Protein AF-A0A948WDD3-F1 (afdb_monomer)

Sequence (80 aa):
MVKKAGTPDSPQQVPLFRQAIVLAKVRAALAGTPAAPRAEFHQGTLTLTFNRGSSAEIAAAANRALSTQEVDVMRLELVQ

pLDDT: mean 74.58, std 12.9, range [42.12, 87.88]

Solvent-accessible surface area (backbone atoms only — not comparable to full-atom values): 4891 Å² total; per-residue (Å²): 134,84,80,78,80,80,68,84,80,67,76,79,70,68,52,69,71,56,49,52,52,48,53,51,53,38,48,60,64,31,70,83,42,96,35,57,54,52,75,49,79,55,100,58,31,40,36,36,37,36,90,48,68,54,75,68,54,50,52,52,48,50,51,50,38,52,68,38,81,68,38,72,84,33,48,80,45,84,44,115

Nearest PDB structures (foldseek):
  8rjx-assembly1_A  TM=6.332E-01  e=1.118E-02  Escherichia coli
  8axn-assembly1_A  TM=5.752E-01  e=1.671E-01  Shigella flexneri
  6rwx-assembly1_S  TM=5.695E-01  e=1.788E-01  Shigella flexneri
  6xmv-assembly1_A  TM=6.052E-01  e=2.871E-01  Neisseria gonorrhoeae FA 1090
  6mrr-assembly1_A  TM=5.266E-01  e=5.646E-01  synthetic construct

Secondary structure (DSSP, 8-state):
---------------HHHHHHHHHHHHHHHTTSTT-PEEEEETTEEEEE-SS--HHHHHHHHHHHHTSTTTTTSEEEEE-

Foldseek 3Di:
DDPPPPDPDPLPFQDVVVVVVLQVQLQVLQVPAPQNWDWDDDRQEIETEGPDDDPVSQVVSVVSSVVPVSCVSGHYHYHD

Radius of gyration: 15.86 Å; Cα contacts (8 Å, |Δi|>4): 94; chains: 1; bounding box: 52×19×40 Å

Structure (mmCIF, N/CA/C/O backbone):
data_AF-A0A948WDD3-F1
#
_entry.id   AF-A0A948WDD3-F1
#
loop_
_atom_site.group_PDB
_atom_site.id
_atom_site.type_symbol
_atom_site.label_atom_id
_atom_site.label_alt_id
_atom_site.label_comp_id
_atom_site.label_asym_id
_atom_site.label_entity_id
_atom_site.label_seq_id
_atom_site.pdbx_PDB_ins_code
_atom_site.Cartn_x
_atom_site.Cartn_y
_atom_site.Cartn_z
_atom_site.occupancy
_atom_site.B_iso_or_equiv
_atom_site.auth_seq_id
_atom_site.auth_comp_id
_atom_site.auth_asym_id
_atom_site.auth_atom_id
_atom_site.pdbx_PDB_model_num
ATOM 1 N N . MET A 1 1 ? 42.479 7.531 -27.160 1.00 43.41 1 MET A N 1
ATOM 2 C CA . MET A 1 1 ? 41.542 6.504 -26.653 1.00 43.41 1 MET A CA 1
ATOM 3 C C . MET A 1 1 ? 40.441 7.205 -25.867 1.00 43.41 1 MET A C 1
ATOM 5 O O . MET A 1 1 ? 40.649 7.545 -24.711 1.00 43.41 1 MET A O 1
ATOM 9 N N . VAL A 1 2 ? 39.312 7.521 -26.504 1.00 43.88 2 VAL A N 1
ATOM 10 C CA . VAL A 1 2 ? 38.168 8.150 -25.823 1.00 43.88 2 VAL A CA 1
ATOM 11 C C . VAL A 1 2 ? 37.395 7.067 -25.079 1.00 43.88 2 VAL A C 1
ATOM 13 O O . VAL A 1 2 ? 36.732 6.234 -25.694 1.00 43.88 2 VAL A O 1
ATOM 16 N N . LYS A 1 3 ? 37.509 7.056 -23.748 1.00 46.03 3 LYS A N 1
ATOM 17 C CA . LYS A 1 3 ? 36.617 6.286 -22.881 1.00 46.03 3 LYS A CA 1
ATOM 18 C C . LYS A 1 3 ? 35.233 6.915 -23.012 1.00 46.03 3 LYS A C 1
ATOM 20 O O . LYS A 1 3 ? 34.964 7.963 -22.433 1.00 46.03 3 LYS A O 1
ATOM 25 N N . LYS A 1 4 ? 34.391 6.315 -23.850 1.00 43.97 4 LYS A N 1
ATOM 26 C CA . LYS A 1 4 ? 32.982 6.671 -23.995 1.00 43.97 4 LYS A CA 1
ATOM 27 C C . LYS A 1 4 ? 32.315 6.312 -22.666 1.00 43.97 4 LYS A C 1
ATOM 29 O O . LYS A 1 4 ? 32.012 5.148 -22.424 1.00 43.97 4 LYS A O 1
ATOM 34 N N . ALA A 1 5 ? 32.202 7.292 -21.772 1.00 51.53 5 ALA A N 1
ATOM 35 C CA . ALA A 1 5 ? 31.394 7.192 -20.568 1.00 51.53 5 ALA A CA 1
ATOM 36 C C . ALA A 1 5 ? 29.944 6.988 -21.024 1.00 51.53 5 ALA A C 1
ATOM 38 O O . ALA A 1 5 ? 29.276 7.925 -21.458 1.00 51.53 5 ALA A O 1
ATOM 39 N N . GLY A 1 6 ? 29.514 5.727 -21.058 1.00 42.12 6 GLY A N 1
ATOM 40 C CA . GLY A 1 6 ? 28.137 5.358 -21.332 1.00 42.12 6 GLY A CA 1
ATOM 41 C C . GLY A 1 6 ? 27.282 5.802 -20.158 1.00 42.12 6 GLY A C 1
ATOM 42 O O . GLY A 1 6 ? 27.311 5.152 -19.125 1.00 42.12 6 GLY A O 1
ATOM 43 N N . THR A 1 7 ? 26.621 6.940 -20.357 1.00 51.12 7 THR A N 1
ATOM 44 C CA . THR A 1 7 ? 25.345 7.385 -19.781 1.00 51.12 7 THR A CA 1
ATOM 45 C C . THR A 1 7 ? 25.168 7.231 -18.260 1.00 51.12 7 THR A C 1
ATOM 47 O O . THR A 1 7 ? 25.076 6.108 -17.770 1.00 51.12 7 THR A O 1
ATOM 50 N N . PRO A 1 8 ? 25.026 8.334 -17.494 1.00 46.75 8 PRO A N 1
ATOM 51 C CA . PRO A 1 8 ? 24.557 8.230 -16.119 1.00 46.75 8 PRO A CA 1
ATOM 52 C C . PRO A 1 8 ? 23.161 7.596 -16.121 1.00 46.75 8 PRO A C 1
ATOM 54 O O . PRO A 1 8 ? 22.272 8.053 -16.838 1.00 46.75 8 PRO A O 1
ATOM 57 N N . ASP A 1 9 ? 23.032 6.500 -15.376 1.00 47.72 9 ASP A N 1
ATOM 58 C CA . ASP A 1 9 ? 21.915 6.221 -14.474 1.00 47.72 9 ASP A CA 1
ATOM 59 C C . ASP A 1 9 ? 20.599 6.904 -14.887 1.00 47.72 9 ASP A C 1
ATOM 61 O O . ASP A 1 9 ? 20.174 7.908 -14.320 1.00 47.72 9 ASP A O 1
ATOM 65 N N . SER A 1 10 ? 19.958 6.400 -15.944 1.00 50.25 10 SER A N 1
ATOM 66 C CA . SER A 1 10 ? 18.524 6.639 -16.066 1.00 50.25 10 SER A CA 1
ATOM 67 C C . SER A 1 10 ? 17.900 5.755 -14.995 1.00 50.25 10 SER A C 1
ATOM 69 O O . SER A 1 10 ? 18.092 4.539 -15.101 1.00 50.25 10 SER A O 1
ATOM 71 N N . PRO A 1 11 ? 17.201 6.300 -13.977 1.00 54.38 11 PRO A N 1
ATOM 72 C CA . PRO A 1 11 ? 16.478 5.460 -13.035 1.00 54.38 11 PRO A CA 1
ATOM 73 C C . PRO A 1 11 ? 15.628 4.546 -13.897 1.00 54.38 11 PRO A C 1
ATOM 75 O O . PRO A 1 11 ? 14.894 5.040 -14.756 1.00 54.38 11 PRO A O 1
ATOM 78 N N . GLN A 1 12 ? 15.848 3.236 -13.792 1.00 56.03 12 GLN A N 1
ATOM 79 C CA . GLN A 1 12 ? 15.251 2.260 -14.689 1.00 56.03 12 GLN A CA 1
ATOM 80 C C . GLN A 1 12 ? 13.737 2.424 -14.585 1.00 56.03 12 GLN A C 1
ATOM 82 O O . GLN A 1 12 ? 13.121 1.940 -13.639 1.00 56.03 12 GLN A O 1
ATOM 87 N N . GLN A 1 13 ? 13.157 3.201 -15.505 1.00 60.97 13 GLN A N 1
ATOM 88 C CA . GLN A 1 13 ? 11.781 3.640 -15.390 1.00 60.97 13 GLN A CA 1
ATOM 89 C C . GLN A 1 13 ? 10.950 2.375 -15.436 1.00 60.97 13 GLN A C 1
ATOM 91 O O . GLN A 1 13 ? 10.908 1.690 -16.462 1.00 60.97 13 GLN A O 1
ATOM 96 N N . VAL A 1 14 ? 10.349 2.025 -14.299 1.00 68.25 14 VAL A N 1
ATOM 97 C CA . VAL A 1 14 ? 9.566 0.803 -14.199 1.00 68.25 14 VAL A CA 1
ATOM 98 C C . VAL A 1 14 ? 8.509 0.882 -15.300 1.00 68.25 14 VAL A C 1
ATOM 100 O O . VAL A 1 14 ? 7.806 1.891 -15.372 1.00 68.25 14 VAL A O 1
ATOM 103 N N . PRO A 1 15 ? 8.425 -0.085 -16.226 1.00 79.00 15 PRO A N 1
ATOM 104 C CA . PRO A 1 15 ? 7.560 0.070 -17.387 1.0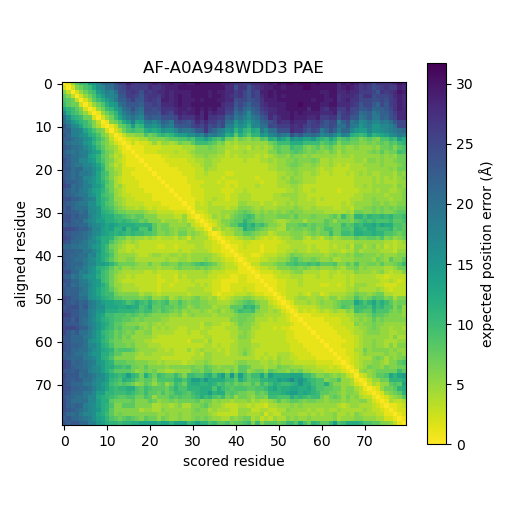0 79.00 15 PRO A CA 1
ATOM 105 C C . PRO A 1 15 ? 6.094 0.179 -16.943 1.00 79.00 15 PRO A C 1
ATOM 107 O O . PRO A 1 15 ? 5.698 -0.439 -15.957 1.00 79.00 15 PRO A O 1
ATOM 110 N N . LEU A 1 16 ? 5.277 0.958 -17.661 1.00 80.06 16 LEU A N 1
ATOM 111 C CA . LEU A 1 16 ? 3.908 1.314 -17.236 1.00 80.06 16 LEU A CA 1
ATOM 112 C C . LEU A 1 16 ? 3.044 0.093 -16.872 1.00 80.06 16 LEU A C 1
ATOM 114 O O . LEU A 1 16 ? 2.276 0.139 -15.915 1.00 80.06 16 LEU A O 1
ATOM 118 N N . PHE A 1 17 ? 3.211 -1.028 -17.581 1.00 81.31 17 PHE A N 1
ATOM 119 C CA . PHE A 1 17 ? 2.489 -2.267 -17.273 1.00 81.31 17 PHE A CA 1
ATOM 120 C C . PHE A 1 17 ? 2.864 -2.841 -15.896 1.00 81.31 17 PHE A C 1
ATOM 122 O O . PHE A 1 17 ? 1.994 -3.306 -15.166 1.00 81.31 17 PHE A O 1
ATOM 129 N N . ARG A 1 18 ? 4.143 -2.761 -15.501 1.00 81.25 18 ARG A N 1
ATOM 130 C CA . ARG A 1 18 ? 4.612 -3.148 -14.163 1.00 81.25 18 ARG A CA 1
ATOM 131 C C . ARG A 1 18 ? 4.045 -2.211 -13.112 1.00 81.25 18 ARG A C 1
ATOM 133 O O . ARG A 1 18 ? 3.542 -2.688 -12.105 1.00 81.25 18 ARG A O 1
ATOM 140 N N . GLN A 1 19 ? 4.035 -0.906 -13.374 1.00 82.12 19 GLN A N 1
ATOM 141 C CA . GLN A 1 19 ? 3.439 0.074 -12.460 1.00 82.12 19 GLN A CA 1
ATOM 142 C C . GLN A 1 19 ? 1.962 -0.234 -12.176 1.00 82.12 19 GLN A C 1
ATOM 144 O O . GLN A 1 19 ? 1.542 -0.237 -11.021 1.00 82.12 19 GLN A O 1
ATOM 149 N N . ALA A 1 20 ? 1.190 -0.573 -13.213 1.00 84.25 20 ALA A N 1
ATOM 150 C CA . ALA A 1 20 ? -0.208 -0.972 -13.065 1.00 84.25 20 ALA A CA 1
ATOM 151 C C . ALA A 1 20 ? -0.370 -2.252 -12.223 1.00 84.25 20 ALA A C 1
ATOM 153 O O . ALA A 1 20 ? -1.264 -2.325 -11.379 1.00 84.25 20 ALA A O 1
ATOM 154 N N . ILE A 1 21 ? 0.517 -3.237 -12.405 1.00 86.25 21 ILE A N 1
ATOM 155 C CA . ILE A 1 21 ? 0.540 -4.471 -11.605 1.00 86.25 21 ILE A CA 1
ATOM 156 C C . ILE A 1 21 ? 0.835 -4.163 -10.131 1.00 86.25 21 ILE A C 1
ATOM 158 O O . ILE A 1 21 ? 0.124 -4.652 -9.250 1.00 86.25 21 ILE A O 1
ATOM 162 N N . VAL A 1 22 ? 1.838 -3.326 -9.850 1.00 83.31 22 VAL A N 1
ATOM 163 C CA . VAL A 1 22 ? 2.172 -2.909 -8.479 1.00 83.31 22 VAL A CA 1
ATOM 164 C C . VAL A 1 22 ? 1.001 -2.177 -7.840 1.00 83.31 22 VAL A C 1
ATOM 166 O O . VAL A 1 22 ? 0.591 -2.526 -6.735 1.00 83.31 22 VAL A O 1
ATOM 169 N N . LEU A 1 23 ? 0.403 -1.222 -8.552 1.00 85.50 23 LEU A N 1
ATOM 170 C CA . LEU A 1 23 ? -0.754 -0.479 -8.070 1.00 85.50 23 LEU A CA 1
ATOM 171 C C . LEU A 1 23 ? -1.930 -1.407 -7.728 1.00 85.50 23 LEU A C 1
ATOM 173 O O . LEU A 1 23 ? -2.561 -1.243 -6.683 1.00 85.50 23 LEU A O 1
ATOM 177 N N . ALA A 1 24 ? -2.210 -2.402 -8.573 1.00 86.94 24 ALA A N 1
ATOM 178 C CA . ALA A 1 24 ? -3.263 -3.382 -8.323 1.00 86.94 24 ALA A CA 1
ATOM 179 C C . ALA A 1 24 ? -2.972 -4.241 -7.080 1.00 86.94 24 ALA A C 1
ATOM 181 O O . ALA A 1 24 ? -3.852 -4.413 -6.238 1.00 86.94 24 ALA A O 1
ATOM 182 N N . LYS A 1 25 ? -1.734 -4.728 -6.924 1.00 86.31 25 LYS A N 1
ATOM 183 C CA . LYS A 1 25 ? -1.302 -5.508 -5.750 1.00 86.31 25 LYS A CA 1
ATOM 184 C C . LYS A 1 25 ? -1.403 -4.701 -4.461 1.00 86.31 25 LYS A C 1
ATOM 186 O O . LYS A 1 25 ? -1.927 -5.197 -3.469 1.00 86.31 25 LYS A O 1
ATOM 191 N N . VAL A 1 26 ? -0.954 -3.449 -4.491 1.00 84.75 26 VAL A N 1
ATOM 192 C CA . VAL A 1 26 ? -1.023 -2.538 -3.347 1.00 84.75 26 VAL A CA 1
ATOM 193 C C . VAL A 1 26 ? -2.477 -2.261 -2.975 1.00 84.75 26 VAL A C 1
ATOM 195 O O . VAL A 1 26 ? -2.842 -2.397 -1.812 1.00 84.75 26 VAL A O 1
ATOM 198 N N . ARG A 1 27 ? -3.347 -1.972 -3.951 1.00 84.25 27 ARG A N 1
ATOM 199 C CA . ARG A 1 27 ? -4.788 -1.824 -3.695 1.00 84.25 27 ARG A CA 1
ATOM 200 C C . ARG A 1 27 ? -5.396 -3.092 -3.099 1.00 84.25 27 ARG A C 1
ATOM 202 O O . ARG A 1 27 ? -6.165 -2.986 -2.154 1.00 84.25 27 ARG A O 1
ATOM 209 N N . ALA A 1 28 ? -5.025 -4.274 -3.587 1.00 85.06 28 ALA A N 1
ATOM 210 C CA . ALA A 1 28 ? -5.500 -5.541 -3.032 1.00 85.06 28 ALA A CA 1
ATOM 211 C C . ALA A 1 28 ? -5.022 -5.766 -1.584 1.00 85.06 28 ALA A C 1
ATOM 213 O O . ALA A 1 28 ? -5.816 -6.152 -0.730 1.00 85.06 28 ALA A O 1
ATOM 214 N N . ALA A 1 29 ? -3.757 -5.465 -1.279 1.00 82.88 29 ALA A N 1
ATOM 215 C CA . ALA A 1 29 ? -3.197 -5.575 0.072 1.00 82.88 29 ALA A CA 1
ATOM 216 C C . ALA A 1 29 ? -3.853 -4.604 1.076 1.00 82.88 29 ALA A C 1
ATOM 218 O O . AL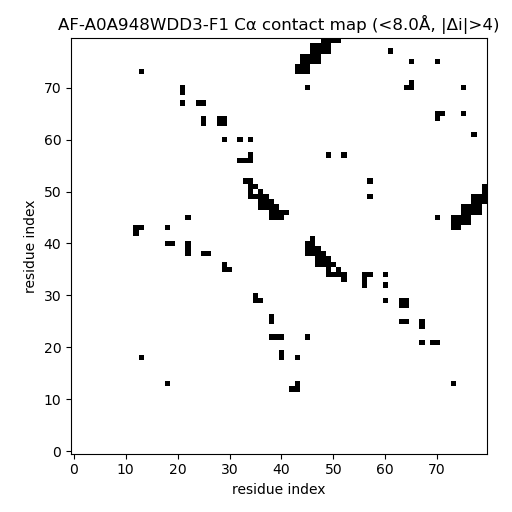A A 1 29 ? -3.902 -4.872 2.282 1.00 82.88 29 ALA A O 1
ATOM 219 N N . LEU A 1 30 ? -4.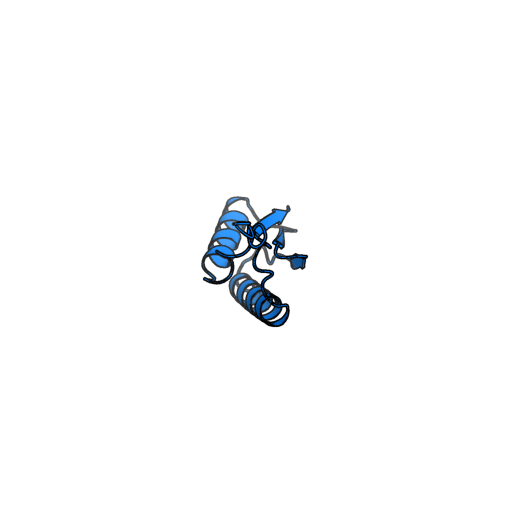360 -3.478 0.568 1.00 81.25 30 LEU A N 1
ATOM 220 C CA . LEU A 1 30 ? -4.981 -2.403 1.340 1.00 81.25 30 LEU A CA 1
ATOM 221 C C . LEU A 1 30 ? -6.513 -2.476 1.365 1.00 81.25 30 LEU A C 1
ATOM 223 O O . LEU A 1 30 ? -7.125 -1.868 2.233 1.00 81.25 30 LEU A O 1
ATOM 227 N N . ALA A 1 31 ? -7.145 -3.260 0.490 1.00 77.44 31 ALA A N 1
ATOM 228 C CA . ALA A 1 31 ? -8.602 -3.416 0.439 1.00 77.44 31 ALA A CA 1
ATOM 229 C C . ALA A 1 31 ? -9.204 -3.986 1.738 1.00 77.44 31 ALA A C 1
ATOM 231 O O . ALA A 1 31 ? -10.391 -3.818 1.994 1.00 77.44 31 ALA A O 1
ATOM 232 N N . GLY A 1 32 ? -8.388 -4.649 2.563 1.00 73.44 32 GLY A N 1
ATOM 233 C CA . GLY A 1 32 ? -8.776 -5.161 3.878 1.00 73.44 32 GLY A CA 1
ATOM 234 C C . GLY A 1 32 ? -8.346 -4.290 5.062 1.00 73.44 32 GLY A C 1
ATOM 235 O O . GLY A 1 32 ? -8.366 -4.785 6.187 1.00 73.44 32 GLY A O 1
ATOM 236 N N . THR A 1 33 ? -7.876 -3.053 4.847 1.00 76.31 33 THR A N 1
ATOM 237 C CA . THR A 1 33 ? -7.515 -2.138 5.943 1.00 76.31 33 THR A CA 1
ATOM 238 C C . THR A 1 33 ? -8.623 -1.110 6.196 1.00 76.31 33 THR A C 1
ATOM 240 O O . THR A 1 33 ? -9.251 -0.646 5.244 1.00 76.31 33 THR A O 1
ATOM 243 N N . PRO A 1 34 ? -8.860 -0.697 7.457 1.00 68.94 34 PRO A N 1
ATOM 244 C CA . PRO A 1 34 ? -9.913 0.278 7.772 1.00 68.94 34 PRO A CA 1
ATOM 245 C C . PRO A 1 34 ? -9.635 1.667 7.182 1.00 68.94 34 PRO A C 1
ATOM 247 O O . PRO A 1 34 ? -10.556 2.437 6.925 1.00 68.94 34 PRO A O 1
ATOM 250 N N . ALA A 1 35 ? -8.357 1.978 6.951 1.00 72.94 35 ALA A N 1
ATOM 251 C CA . ALA A 1 35 ? -7.898 3.254 6.419 1.00 72.94 35 ALA A CA 1
ATOM 252 C C . ALA A 1 35 ? -8.129 3.425 4.901 1.00 72.94 35 ALA A C 1
ATOM 254 O O . ALA A 1 35 ? -8.113 4.558 4.428 1.00 72.94 35 ALA A O 1
ATOM 255 N N . ALA A 1 36 ? -8.322 2.324 4.151 1.00 71.75 36 ALA A N 1
ATOM 256 C CA . ALA A 1 36 ? -8.598 2.266 2.704 1.00 71.75 36 ALA A CA 1
ATOM 257 C C . ALA A 1 36 ? -8.012 3.441 1.874 1.00 71.75 36 ALA A C 1
ATOM 259 O O . ALA A 1 36 ? -8.763 4.270 1.348 1.00 71.75 36 ALA A O 1
ATOM 260 N N . PRO A 1 37 ? -6.674 3.550 1.757 1.00 84.31 37 PRO A N 1
ATOM 261 C CA . PRO A 1 37 ? -6.028 4.678 1.094 1.00 84.31 37 PRO A CA 1
ATOM 262 C C . PRO A 1 37 ? -6.252 4.699 -0.417 1.00 84.31 37 PRO A C 1
ATOM 264 O O . PRO A 1 37 ? -6.376 3.665 -1.084 1.00 84.31 37 PRO A O 1
ATOM 267 N N . ARG A 1 38 ? -6.193 5.903 -0.984 1.00 86.88 38 ARG A N 1
ATOM 268 C CA . ARG A 1 38 ? -6.124 6.103 -2.429 1.00 86.88 38 ARG A CA 1
ATOM 269 C C . ARG A 1 38 ? -4.679 5.913 -2.880 1.00 86.88 38 ARG A C 1
ATOM 271 O O . ARG A 1 38 ? -3.796 6.644 -2.454 1.00 86.88 38 ARG A O 1
ATOM 278 N N . ALA A 1 39 ? -4.449 4.916 -3.728 1.00 87.12 39 ALA A N 1
ATOM 279 C CA . ALA A 1 39 ? -3.141 4.643 -4.312 1.00 87.12 39 ALA A CA 1
ATOM 280 C C . ALA A 1 39 ? -3.063 5.186 -5.745 1.00 87.12 39 ALA A C 1
ATOM 282 O O . ALA A 1 39 ? -3.950 4.892 -6.563 1.00 87.12 39 ALA A O 1
ATOM 283 N N . GLU A 1 40 ? -1.999 5.927 -6.046 1.00 86.06 40 GLU A N 1
ATOM 284 C CA . GLU A 1 40 ? -1.697 6.506 -7.358 1.00 86.06 40 GLU A CA 1
ATOM 285 C C . GLU A 1 40 ? -0.228 6.305 -7.713 1.00 86.06 40 GLU A C 1
ATOM 287 O O . GLU A 1 40 ? 0.632 6.265 -6.838 1.00 86.06 40 GLU A O 1
ATOM 292 N N . PHE A 1 41 ? 0.062 6.166 -9.005 1.00 83.75 41 PHE A N 1
ATOM 293 C CA . PHE A 1 41 ? 1.423 5.973 -9.483 1.00 83.75 41 PHE A CA 1
ATOM 294 C C . PHE A 1 41 ? 1.799 7.089 -10.455 1.00 83.75 41 PHE A C 1
ATOM 296 O O . PHE A 1 41 ? 1.174 7.230 -11.505 1.00 83.75 41 PHE A O 1
ATOM 303 N N . HIS A 1 42 ? 2.820 7.870 -10.112 1.00 80.81 42 HIS A N 1
ATOM 304 C CA . HIS A 1 42 ? 3.303 8.991 -10.913 1.00 80.81 42 HIS A CA 1
ATOM 305 C C . HIS A 1 42 ? 4.823 8.910 -11.065 1.00 80.81 42 HIS A C 1
ATOM 307 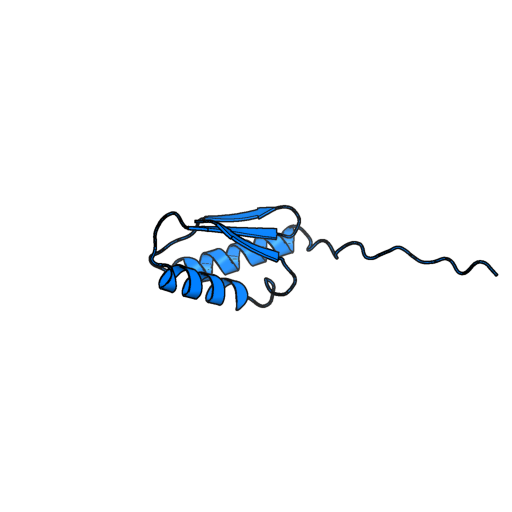O O . HIS A 1 42 ? 5.559 8.965 -10.087 1.00 80.81 42 HIS A O 1
ATOM 313 N N . GLN A 1 43 ? 5.301 8.783 -12.308 1.00 74.88 43 GLN A N 1
ATOM 314 C CA . GLN A 1 43 ? 6.728 8.874 -12.669 1.00 74.88 43 GLN A CA 1
ATOM 315 C C . GLN A 1 43 ? 7.689 7.960 -11.872 1.00 74.88 43 GLN A C 1
ATOM 317 O O . GLN A 1 43 ? 8.840 8.318 -11.652 1.00 74.88 43 GLN A O 1
ATOM 322 N N . GLY A 1 44 ? 7.257 6.767 -11.452 1.00 75.69 44 GLY A N 1
ATOM 323 C CA . GLY A 1 44 ? 8.102 5.862 -10.648 1.00 75.69 44 GLY A CA 1
ATOM 324 C C . GLY A 1 44 ? 7.856 5.944 -9.138 1.00 75.69 44 GLY A C 1
ATOM 325 O O . GLY A 1 44 ? 8.406 5.135 -8.389 1.00 75.69 44 GLY A O 1
ATOM 326 N N . THR A 1 45 ? 6.999 6.866 -8.704 1.00 81.75 45 THR A N 1
ATOM 327 C CA . THR A 1 45 ? 6.598 7.042 -7.309 1.00 81.75 45 THR A CA 1
ATOM 328 C C . THR A 1 45 ? 5.180 6.521 -7.107 1.00 81.75 45 THR A C 1
ATOM 330 O O . THR A 1 45 ? 4.252 6.908 -7.821 1.00 81.75 45 THR A O 1
ATOM 333 N N . LEU A 1 46 ? 5.015 5.646 -6.120 1.00 84.69 46 LEU A N 1
ATOM 334 C CA . LEU A 1 46 ? 3.723 5.223 -5.601 1.00 84.69 46 LEU A CA 1
ATOM 335 C C . LEU A 1 46 ? 3.339 6.162 -4.458 1.00 84.69 46 LEU A C 1
ATOM 337 O O . LEU A 1 46 ? 4.004 6.187 -3.424 1.00 84.69 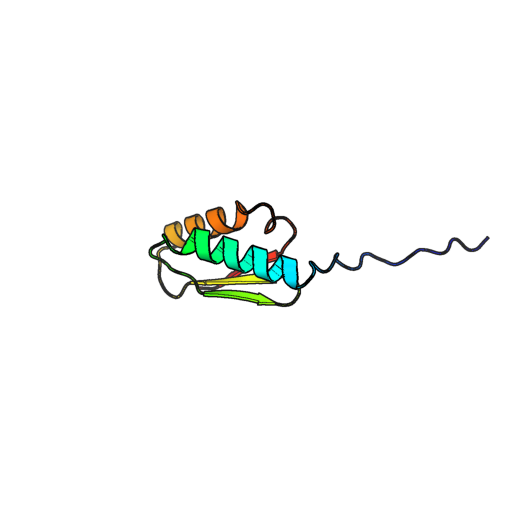46 LEU A O 1
ATOM 341 N N . THR A 1 47 ? 2.248 6.892 -4.625 1.00 87.19 47 THR A N 1
ATOM 342 C CA . THR A 1 47 ? 1.685 7.757 -3.590 1.00 87.19 47 THR A CA 1
ATOM 343 C C . THR A 1 47 ? 0.476 7.069 -2.971 1.00 87.19 47 THR A C 1
ATOM 345 O O . THR A 1 47 ? -0.425 6.613 -3.681 1.00 87.19 47 THR A O 1
ATOM 348 N N . LEU A 1 48 ? 0.455 6.982 -1.643 1.00 87.69 48 LEU A N 1
ATOM 349 C CA . LEU A 1 48 ? -0.691 6.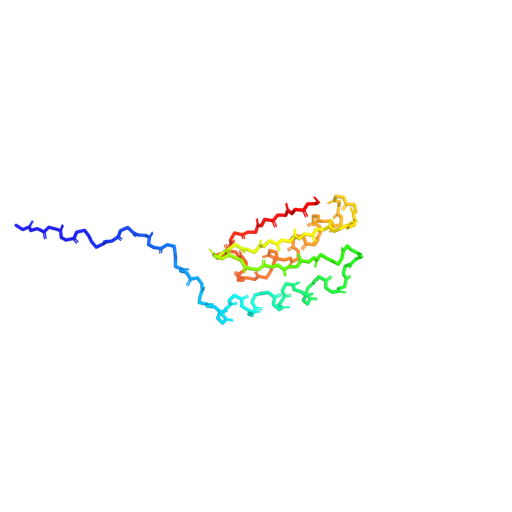518 -0.868 1.00 87.69 48 LEU A CA 1
ATOM 350 C C . LEU A 1 48 ? -1.265 7.684 -0.068 1.00 87.69 48 LEU A C 1
ATOM 352 O O . LEU A 1 48 ? -0.598 8.211 0.820 1.00 87.69 48 LEU A O 1
ATOM 356 N N . THR A 1 49 ? -2.508 8.054 -0.361 1.00 87.88 49 THR A N 1
ATOM 357 C CA . THR A 1 49 ? -3.241 9.111 0.342 1.00 87.88 49 THR A CA 1
ATOM 358 C C . THR A 1 49 ? -4.241 8.502 1.321 1.00 87.88 49 THR A C 1
ATOM 360 O O . THR A 1 49 ? -5.138 7.758 0.914 1.00 87.88 49 THR A O 1
ATOM 363 N N . PHE A 1 50 ? -4.098 8.811 2.608 1.00 85.50 50 PHE A N 1
ATOM 364 C CA . PHE A 1 50 ? -4.911 8.261 3.694 1.00 85.50 50 PHE A CA 1
ATOM 365 C C . PHE A 1 50 ? -5.909 9.295 4.210 1.00 85.50 50 PHE A C 1
ATOM 367 O O . PHE A 1 50 ? -5.568 10.143 5.019 1.00 85.50 50 PHE A O 1
ATOM 374 N N . ASN A 1 51 ? -7.178 9.175 3.817 1.00 81.50 51 ASN A N 1
ATOM 375 C CA . ASN A 1 51 ? -8.206 10.141 4.227 1.00 81.50 51 ASN A CA 1
ATOM 376 C C . ASN A 1 51 ? -8.677 9.957 5.681 1.00 81.50 51 ASN A C 1
ATOM 378 O O . ASN A 1 51 ? -9.339 10.838 6.229 1.00 81.50 51 ASN A O 1
ATOM 382 N N . ARG A 1 52 ? -8.429 8.779 6.271 1.00 75.19 52 ARG A N 1
ATOM 383 C CA . ARG A 1 52 ? -8.778 8.392 7.646 1.00 75.19 52 ARG A CA 1
ATOM 384 C C . ARG A 1 52 ? -7.829 7.294 8.128 1.00 75.19 52 ARG A C 1
ATOM 386 O O . ARG A 1 52 ? -7.250 6.577 7.318 1.00 75.19 52 ARG A O 1
ATOM 393 N N . GLY A 1 53 ? -7.727 7.135 9.442 1.00 74.81 53 GLY A N 1
ATOM 394 C CA . GLY A 1 53 ? -6.937 6.084 10.084 1.00 74.81 53 GLY A CA 1
ATOM 395 C C . GLY A 1 53 ? -5.931 6.652 11.076 1.00 74.81 53 GLY A C 1
ATOM 396 O O . GLY A 1 53 ? -5.425 7.762 10.910 1.00 74.81 53 GLY A O 1
ATOM 397 N N . SER A 1 54 ? -5.657 5.891 12.130 1.00 82.31 54 SER A N 1
ATOM 398 C CA . SER A 1 54 ? -4.634 6.249 13.117 1.00 82.31 54 SER A CA 1
ATOM 399 C C . SER A 1 54 ? -3.230 6.074 12.534 1.00 82.31 54 SER A C 1
ATOM 401 O O . SER A 1 54 ? -3.022 5.255 11.639 1.00 82.31 54 SER A O 1
ATOM 403 N N . SER A 1 55 ? -2.226 6.755 13.092 1.00 83.31 55 SER A N 1
ATOM 404 C CA . SER A 1 55 ? -0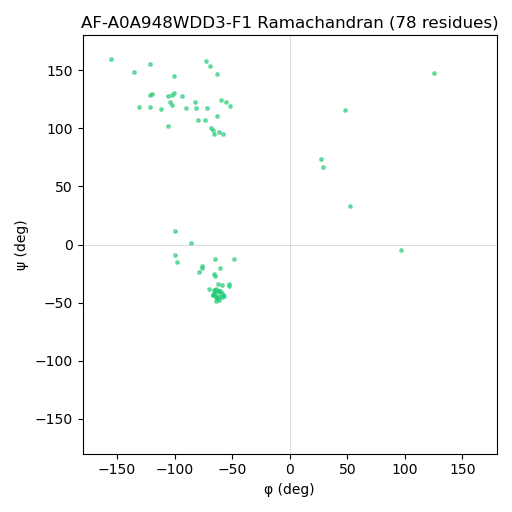.824 6.623 12.658 1.00 83.31 55 SER A CA 1
ATOM 405 C C . SER A 1 55 ? -0.344 5.163 12.641 1.00 83.3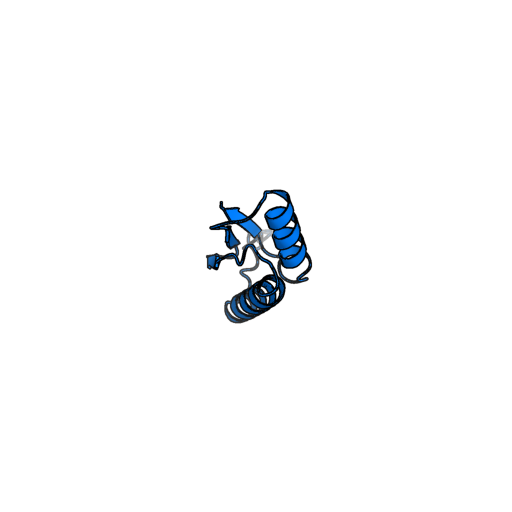1 55 SER A C 1
ATOM 407 O O . SER A 1 55 ? 0.402 4.762 11.751 1.00 83.31 55 SER A O 1
ATOM 409 N N . ALA A 1 56 ? -0.831 4.341 13.579 1.00 83.56 56 ALA A N 1
ATOM 410 C CA . ALA A 1 56 ? -0.560 2.904 13.625 1.00 83.56 56 ALA A CA 1
ATOM 411 C C . ALA A 1 56 ? -1.171 2.133 12.437 1.00 83.56 56 ALA A C 1
ATOM 413 O O . ALA A 1 56 ? -0.534 1.238 11.885 1.00 83.56 56 ALA A O 1
ATOM 414 N N . GLU A 1 57 ? -2.383 2.490 12.009 1.00 81.62 57 GLU A N 1
ATOM 415 C CA . GLU A 1 57 ? -3.051 1.856 10.865 1.00 81.62 57 GLU A CA 1
ATOM 416 C C . GLU A 1 57 ? -2.376 2.230 9.547 1.00 81.62 57 GLU A C 1
ATOM 418 O O . GLU A 1 57 ? -2.205 1.387 8.667 1.00 81.62 57 GLU A O 1
ATOM 423 N N . ILE A 1 58 ? -1.937 3.482 9.437 1.00 82.75 58 ILE A N 1
ATOM 424 C CA . ILE A 1 58 ? -1.210 3.991 8.273 1.00 82.75 58 ILE A CA 1
ATOM 425 C C . ILE A 1 58 ? 0.154 3.317 8.173 1.00 82.75 58 ILE A C 1
ATOM 427 O O . ILE A 1 58 ? 0.527 2.851 7.099 1.00 82.75 58 ILE A O 1
ATOM 431 N N . ALA A 1 59 ? 0.866 3.165 9.292 1.00 82.62 59 ALA A N 1
ATOM 432 C CA . ALA A 1 59 ? 2.119 2.419 9.332 1.00 82.62 59 ALA A CA 1
ATOM 433 C C . ALA A 1 59 ? 1.924 0.940 8.948 1.00 82.62 59 ALA A C 1
ATOM 435 O O . ALA A 1 59 ? 2.735 0.379 8.210 1.00 82.62 59 ALA A O 1
ATOM 436 N N . ALA A 1 60 ? 0.839 0.300 9.395 1.00 83.56 60 ALA A N 1
ATOM 437 C CA . ALA A 1 60 ? 0.520 -1.076 9.013 1.00 83.56 60 ALA A CA 1
ATOM 438 C C . ALA A 1 60 ? 0.196 -1.199 7.512 1.00 83.56 60 ALA A C 1
ATOM 440 O O . ALA A 1 60 ? 0.663 -2.122 6.844 1.00 83.56 60 ALA A O 1
ATOM 441 N N . ALA A 1 61 ? -0.565 -0.250 6.966 1.00 81.38 61 ALA A N 1
ATOM 442 C CA . ALA A 1 61 ? -0.870 -0.168 5.544 1.00 81.38 61 ALA A CA 1
ATOM 443 C C . ALA A 1 61 ? 0.391 0.063 4.696 1.00 81.38 61 ALA A C 1
ATOM 445 O O . ALA A 1 61 ? 0.612 -0.648 3.716 1.00 81.38 61 ALA A O 1
ATOM 446 N N . ALA A 1 62 ? 1.255 0.994 5.103 1.00 80.75 62 ALA A N 1
ATOM 447 C CA . ALA A 1 62 ? 2.532 1.250 4.448 1.00 80.75 62 ALA A CA 1
ATOM 448 C C . ALA A 1 62 ? 3.423 0.000 4.442 1.00 80.75 62 ALA A C 1
ATOM 450 O O . ALA A 1 62 ? 3.938 -0.375 3.393 1.00 80.75 62 ALA A O 1
ATOM 451 N N . ASN A 1 63 ? 3.529 -0.709 5.571 1.00 83.00 63 ASN A N 1
ATOM 452 C CA . ASN A 1 63 ? 4.272 -1.969 5.643 1.00 83.00 63 ASN A CA 1
ATOM 453 C C . ASN A 1 63 ? 3.703 -3.041 4.703 1.00 83.00 63 ASN A C 1
ATOM 455 O O . ASN A 1 63 ? 4.463 -3.743 4.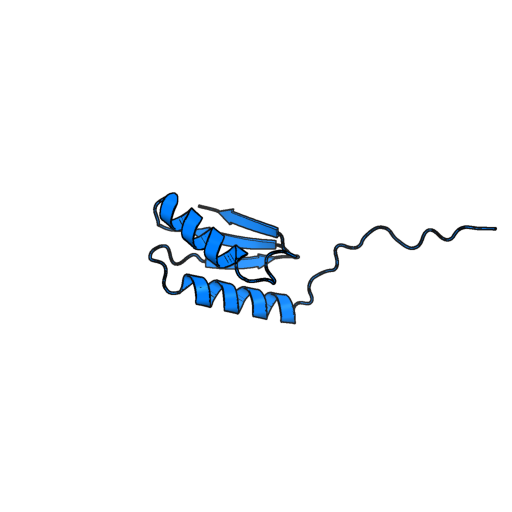039 1.00 83.00 63 ASN A O 1
ATOM 459 N N . ARG A 1 64 ? 2.374 -3.154 4.586 1.00 81.25 64 ARG A N 1
ATOM 460 C CA . ARG A 1 64 ? 1.749 -4.070 3.615 1.00 81.25 64 ARG A CA 1
ATOM 461 C C . ARG A 1 64 ? 2.047 -3.682 2.168 1.00 81.25 64 ARG A C 1
ATOM 463 O O . ARG A 1 64 ? 2.287 -4.564 1.347 1.00 81.25 64 ARG A O 1
ATOM 470 N N . ALA A 1 65 ? 2.053 -2.386 1.860 1.00 79.56 65 ALA A N 1
ATOM 471 C CA . ALA A 1 65 ? 2.424 -1.897 0.537 1.00 79.56 65 ALA A CA 1
ATOM 472 C C . ALA A 1 65 ? 3.897 -2.212 0.224 1.00 79.56 65 ALA A C 1
ATOM 474 O O . ALA A 1 65 ? 4.172 -2.812 -0.810 1.00 79.56 65 ALA A O 1
ATOM 475 N N . LEU A 1 66 ? 4.818 -1.912 1.146 1.00 78.12 66 LEU A N 1
ATOM 476 C CA . LEU A 1 66 ? 6.255 -2.195 1.020 1.00 78.12 66 LEU A CA 1
ATOM 477 C C . LEU A 1 66 ? 6.566 -3.694 0.920 1.00 78.12 66 LEU A C 1
ATOM 479 O O . LEU A 1 66 ? 7.466 -4.089 0.189 1.00 78.12 66 LEU A O 1
ATOM 483 N N . SER A 1 67 ? 5.791 -4.549 1.595 1.00 79.12 67 SER A N 1
ATOM 484 C CA . SER A 1 67 ? 5.939 -6.007 1.493 1.00 79.12 67 SER A CA 1
ATOM 485 C C . SER A 1 67 ? 5.624 -6.549 0.092 1.00 79.12 67 SER A C 1
ATOM 487 O O . SER A 1 67 ? 5.923 -7.709 -0.206 1.00 79.12 67 SER A O 1
ATOM 489 N N . THR A 1 68 ? 5.018 -5.745 -0.784 1.00 76.06 68 THR A N 1
ATOM 490 C CA . THR A 1 68 ? 4.904 -6.087 -2.199 1.00 76.06 68 THR A CA 1
ATOM 491 C C . THR A 1 68 ? 6.286 -5.908 -2.826 1.00 76.06 68 THR A C 1
ATOM 493 O O . THR A 1 68 ? 6.697 -4.779 -3.047 1.00 76.06 68 THR A O 1
ATOM 496 N N . GLN A 1 69 ? 6.982 -7.008 -3.150 1.00 60.62 69 GLN A N 1
ATOM 497 C CA . GLN A 1 69 ? 8.383 -7.056 -3.643 1.00 60.62 69 GLN A CA 1
ATOM 498 C C . GLN A 1 69 ? 8.743 -6.099 -4.801 1.00 60.62 69 GLN A C 1
ATOM 500 O O . GLN A 1 69 ? 9.910 -5.929 -5.125 1.00 60.62 69 GLN A O 1
ATOM 505 N N . GLU A 1 70 ? 7.757 -5.492 -5.456 1.00 67.19 70 GLU A N 1
ATOM 506 C CA . GLU A 1 70 ? 7.955 -4.554 -6.562 1.00 67.19 70 GLU A CA 1
ATOM 507 C C . GLU A 1 70 ? 7.855 -3.078 -6.139 1.00 67.19 70 GLU A C 1
ATOM 509 O O . GLU A 1 70 ? 8.184 -2.205 -6.933 1.00 67.19 70 GLU A O 1
ATOM 514 N N . VAL A 1 71 ? 7.433 -2.792 -4.902 1.00 61.91 71 VAL A N 1
ATOM 515 C CA . VAL A 1 71 ? 7.499 -1.450 -4.304 1.00 61.91 71 VAL A CA 1
ATOM 516 C C . VAL A 1 71 ? 8.916 -1.143 -3.815 1.00 61.91 71 VAL A C 1
ATOM 518 O O . VAL A 1 71 ? 9.279 0.018 -3.784 1.00 61.91 71 VAL A O 1
ATOM 521 N N . ASP A 1 72 ? 9.745 -2.149 -3.516 1.00 64.56 72 ASP A N 1
ATOM 522 C CA . ASP A 1 72 ? 11.151 -1.971 -3.103 1.00 64.56 72 ASP A CA 1
ATOM 523 C C . ASP A 1 72 ? 11.996 -1.220 -4.151 1.00 64.56 72 ASP A C 1
ATOM 525 O O . ASP A 1 72 ? 12.825 -0.377 -3.822 1.00 64.56 72 ASP A O 1
ATOM 529 N N . VAL A 1 73 ? 11.707 -1.447 -5.437 1.00 63.62 73 VAL A N 1
ATOM 530 C CA . VAL A 1 73 ? 12.355 -0.747 -6.561 1.00 63.62 73 VAL A CA 1
ATOM 531 C C . VAL A 1 73 ? 11.692 0.594 -6.907 1.00 63.62 73 VAL A C 1
ATOM 533 O O . VAL A 1 73 ? 12.087 1.250 -7.870 1.00 63.62 73 VAL A O 1
ATOM 536 N N . MET A 1 74 ? 10.658 0.996 -6.165 1.00 69.81 74 MET A N 1
ATOM 537 C CA . MET A 1 74 ? 9.875 2.213 -6.377 1.00 69.81 74 MET A CA 1
ATOM 538 C C . MET A 1 74 ? 9.933 3.104 -5.137 1.00 69.81 74 MET A C 1
ATOM 540 O O . MET A 1 74 ? 10.115 2.654 -4.010 1.00 69.81 74 MET A O 1
ATOM 544 N N . ARG A 1 75 ? 9.733 4.408 -5.320 1.00 75.25 75 ARG A N 1
ATOM 545 C CA . ARG A 1 75 ? 9.614 5.310 -4.173 1.00 75.25 75 ARG A CA 1
ATOM 546 C C . ARG A 1 75 ? 8.184 5.254 -3.640 1.00 75.25 75 ARG A C 1
ATOM 548 O O . ARG A 1 75 ? 7.253 5.532 -4.390 1.00 75.25 75 ARG A O 1
ATOM 555 N N . LEU A 1 76 ? 8.011 4.917 -2.362 1.00 80.25 76 LEU A N 1
ATOM 556 C CA . LEU A 1 76 ? 6.727 5.027 -1.667 1.00 80.25 76 LEU A CA 1
ATOM 557 C C . LEU A 1 76 ? 6.640 6.373 -0.942 1.00 80.25 76 LEU A C 1
ATOM 559 O O . LEU A 1 76 ? 7.515 6.707 -0.145 1.00 80.25 76 LEU A O 1
ATOM 563 N N . GLU A 1 77 ? 5.562 7.113 -1.180 1.00 81.75 77 GLU A N 1
ATOM 564 C CA . GLU A 1 77 ? 5.246 8.353 -0.475 1.00 81.75 77 GLU A CA 1
ATOM 565 C C . GLU A 1 77 ? 3.888 8.236 0.225 1.00 81.75 77 GLU A C 1
ATOM 567 O O . GLU A 1 77 ? 2.891 7.833 -0.377 1.00 81.75 77 GLU A O 1
ATOM 572 N N . LEU A 1 78 ? 3.861 8.561 1.519 1.00 81.50 78 LEU A N 1
ATOM 573 C CA . LEU A 1 78 ? 2.663 8.528 2.354 1.00 81.50 78 LEU A CA 1
ATOM 574 C C . LEU A 1 78 ? 2.177 9.962 2.558 1.00 81.50 78 LEU A C 1
ATOM 576 O O . LEU A 1 78 ? 2.920 10.794 3.077 1.00 81.50 78 LEU A O 1
ATOM 580 N N . VAL A 1 79 ? 0.935 10.233 2.174 1.00 80.69 79 VAL A N 1
ATOM 581 C CA . VAL A 1 79 ? 0.279 11.532 2.346 1.00 80.69 79 VAL A CA 1
ATOM 582 C C . VAL A 1 79 ? -0.954 11.323 3.223 1.00 80.69 79 VAL A C 1
ATOM 584 O O . VAL A 1 79 ? -1.745 10.414 2.966 1.00 80.69 79 VAL A O 1
ATOM 587 N N . GLN A 1 80 ? -1.098 12.125 4.276 1.00 72.88 80 GLN A N 1
ATOM 588 C CA . GLN A 1 80 ? -2.291 12.161 5.129 1.00 72.88 80 GLN A CA 1
ATOM 589 C C . GLN A 1 80 ? -3.152 13.369 4.782 1.00 72.88 80 GLN A C 1
ATOM 591 O O . GLN A 1 80 ? -2.560 14.451 4.576 1.00 72.88 80 GLN A O 1
#

Mean predicted aligned error: 9.29 Å